Protein AF-A0A6A8G1R8-F1 (afdb_monomer_lite)

Radius of g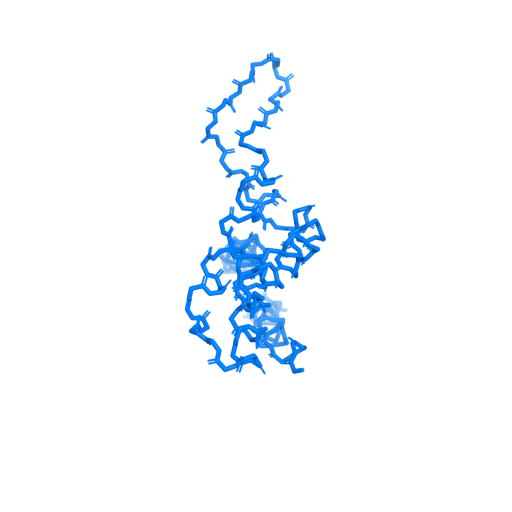yration: 18.24 Å; chains: 1; bounding box: 51×18×51 Å

Sequence (125 aa):
EECIGDSHLAMFGSIVVVINNLPFFGEATKGTLSNLFGNGKNATMSIMSVFVTFGIGYYLSKSYDVEGIFGGAVSFASFLILTPFAMKTAGGEDVTGVLSLDRLGAKGMFIGMIAAFLAGEIYCR

Organism: Staphylococcus aureus (NCBI:txid1280)

pLDDT: mean 73.73, std 13.96, range [35.81, 92.31]

Secondary structure (DSSP, 8-state):
-THHHHHHHHHHHHHHHHHHT-TTS-HHHHHHHHHHHHHHHHHHHHHHHHHHHHHHHHHHHHHTTS-HHHHHHHHHHHHHHHS--EEE-TTS-EEET---HHIIIIIHHHHHHHHHHHHHHHHH-

Structure (mmCIF, N/CA/C/O backbone):
data_AF-A0A6A8G1R8-F1
#
_entry.id   AF-A0A6A8G1R8-F1
#
loop_
_atom_site.group_PDB
_atom_site.id
_atom_site.type_symbol
_atom_site.label_atom_id
_atom_site.label_alt_id
_atom_site.label_comp_id
_atom_site.label_asym_id
_atom_site.label_entity_id
_atom_site.label_seq_id
_atom_site.pdbx_PDB_ins_code
_atom_site.Cartn_x
_atom_site.Cartn_y
_atom_site.Cartn_z
_atom_site.occupancy
_atom_site.B_iso_or_equiv
_atom_site.auth_seq_id
_atom_site.auth_comp_id
_atom_site.auth_asym_id
_atom_site.auth_atom_id
_atom_site.pdbx_PDB_model_num
ATOM 1 N N . GLU A 1 1 ? -12.809 -11.519 -5.782 1.00 43.50 1 GLU A N 1
ATOM 2 C CA . GLU A 1 1 ? -12.595 -10.648 -6.962 1.00 43.50 1 GLU A CA 1
ATOM 3 C C . GLU A 1 1 ? -11.178 -10.058 -7.072 1.00 43.50 1 GLU A C 1
ATOM 5 O O . GLU A 1 1 ? -10.893 -9.353 -8.028 1.00 43.50 1 GLU A O 1
ATOM 10 N N . GLU A 1 2 ? -10.250 -10.403 -6.170 1.00 40.28 2 GLU A N 1
ATOM 11 C CA . GLU A 1 2 ? -8.881 -9.854 -6.132 1.00 40.28 2 GLU A CA 1
ATOM 12 C C . GLU A 1 2 ? -7.990 -10.308 -7.310 1.00 40.28 2 GLU A C 1
ATOM 14 O O . GLU A 1 2 ? -7.172 -9.541 -7.803 1.00 40.28 2 GLU A O 1
ATOM 19 N N . CYS A 1 3 ? -8.249 -11.491 -7.890 1.00 35.81 3 CYS A N 1
ATOM 20 C CA . CYS A 1 3 ? -7.554 -11.955 -9.100 1.00 35.81 3 CYS A CA 1
ATOM 21 C C . CYS A 1 3 ? -7.779 -11.072 -10.339 1.00 35.81 3 CYS A C 1
ATOM 23 O O . CYS A 1 3 ? -7.033 -11.209 -11.308 1.00 35.81 3 CYS A O 1
ATOM 25 N N . ILE A 1 4 ? -8.788 -10.192 -10.355 1.00 43.69 4 ILE A N 1
ATOM 26 C CA . ILE A 1 4 ? -9.095 -9.358 -11.526 1.00 43.69 4 ILE A CA 1
ATOM 27 C C . ILE A 1 4 ? -8.190 -8.114 -11.572 1.00 43.69 4 ILE A C 1
ATOM 29 O O . ILE A 1 4 ? -7.795 -7.699 -12.654 1.00 4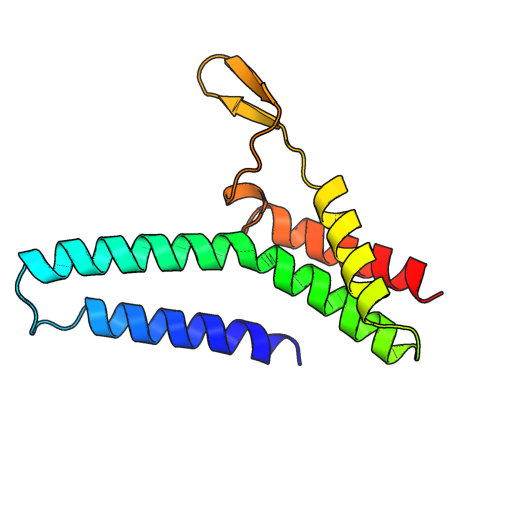3.69 4 ILE A O 1
ATOM 33 N N . GLY A 1 5 ? -7.769 -7.545 -10.438 1.00 47.66 5 GLY A N 1
ATOM 34 C CA . GLY A 1 5 ? -6.854 -6.389 -10.429 1.00 47.66 5 GLY A CA 1
ATOM 35 C C . GLY A 1 5 ? -5.453 -6.742 -10.939 1.00 47.66 5 GLY A C 1
ATOM 36 O O . GLY A 1 5 ? -4.912 -6.084 -11.832 1.00 47.66 5 GLY A O 1
ATOM 37 N N . ASP A 1 6 ? -4.913 -7.851 -10.439 1.00 53.22 6 ASP A N 1
ATOM 38 C CA . ASP A 1 6 ? -3.558 -8.312 -10.757 1.00 53.22 6 ASP A CA 1
ATOM 39 C C . ASP A 1 6 ? -3.456 -8.881 -12.175 1.00 53.22 6 ASP A C 1
ATOM 41 O O . ASP A 1 6 ? -2.416 -8.769 -12.833 1.00 53.22 6 ASP A O 1
ATOM 45 N N . SER A 1 7 ? -4.550 -9.456 -12.684 1.00 56.28 7 SER A N 1
ATOM 46 C CA . SER A 1 7 ? -4.591 -9.997 -14.043 1.00 56.28 7 SER A CA 1
ATOM 47 C C . SER A 1 7 ? -4.505 -8.907 -15.106 1.00 56.28 7 SER A C 1
ATOM 49 O O . SER A 1 7 ? -3.840 -9.140 -16.110 1.00 56.28 7 SER A O 1
ATOM 51 N N . HIS A 1 8 ? -5.035 -7.698 -14.887 1.00 54.38 8 HIS A N 1
ATOM 52 C CA . HIS A 1 8 ? -4.835 -6.593 -15.835 1.00 54.38 8 HIS A CA 1
ATOM 53 C C . HIS A 1 8 ? -3.361 -6.174 -15.918 1.00 54.38 8 HIS A C 1
ATOM 55 O O . HIS A 1 8 ? -2.833 -6.008 -17.018 1.00 54.38 8 HIS A O 1
ATOM 61 N N . LEU A 1 9 ? -2.662 -6.066 -14.784 1.00 61.84 9 LEU A N 1
ATOM 62 C CA . LEU A 1 9 ? -1.234 -5.725 -14.765 1.00 61.84 9 LEU A CA 1
ATOM 63 C C . LEU A 1 9 ? -0.370 -6.834 -15.382 1.00 61.84 9 LEU A C 1
ATOM 65 O O . LEU A 1 9 ? 0.534 -6.546 -16.170 1.00 61.84 9 LEU A O 1
ATOM 69 N N . ALA A 1 10 ? -0.676 -8.102 -15.099 1.00 61.97 10 ALA A N 1
ATOM 70 C CA . ALA A 1 10 ? 0.001 -9.241 -15.718 1.00 61.97 10 ALA A CA 1
ATOM 71 C C . ALA A 1 10 ? -0.274 -9.343 -17.233 1.00 61.97 10 ALA A C 1
ATOM 73 O O . ALA A 1 10 ? 0.633 -9.670 -18.007 1.00 61.97 10 ALA A O 1
ATOM 74 N N . MET A 1 11 ? -1.496 -9.022 -17.673 1.00 73.38 11 MET A N 1
ATOM 75 C CA . MET A 1 11 ? -1.875 -8.978 -19.089 1.00 73.38 11 MET A CA 1
ATOM 76 C C . MET A 1 11 ? -1.146 -7.859 -19.832 1.00 73.38 11 MET A C 1
ATOM 78 O O . MET A 1 11 ? -0.534 -8.119 -20.870 1.00 73.38 11 MET A O 1
ATOM 82 N N . PHE A 1 12 ? -1.124 -6.643 -19.279 1.00 66.56 12 PHE A N 1
ATOM 83 C CA . PHE A 1 12 ? -0.350 -5.532 -19.840 1.00 66.56 12 PHE A CA 1
ATOM 84 C C . PHE A 1 12 ? 1.149 -5.851 -19.880 1.00 66.56 12 PHE A C 1
ATOM 86 O O . PHE A 1 12 ? 1.801 -5.619 -20.900 1.00 66.56 12 PHE A O 1
ATOM 93 N N . GLY A 1 13 ? 1.689 -6.461 -18.822 1.00 63.88 13 GLY A N 1
ATOM 94 C CA . GLY A 1 13 ? 3.078 -6.919 -18.783 1.00 63.88 13 GLY A CA 1
ATOM 95 C C . GLY A 1 13 ? 3.403 -7.958 -19.862 1.00 63.88 13 GLY A C 1
ATOM 96 O O . GLY A 1 13 ? 4.455 -7.870 -20.496 1.00 63.88 13 GLY A O 1
ATOM 97 N N . SER A 1 14 ? 2.500 -8.908 -20.126 1.00 67.12 14 SER A N 1
ATOM 98 C CA . SER A 1 14 ? 2.686 -9.914 -21.185 1.00 67.12 14 SER A CA 1
ATOM 99 C C . SER A 1 14 ? 2.645 -9.310 -22.586 1.00 67.12 14 SER A C 1
ATOM 101 O O . SER A 1 14 ? 3.501 -9.626 -23.408 1.00 67.12 14 SER A O 1
ATOM 103 N N . ILE A 1 15 ? 1.704 -8.403 -22.857 1.00 75.94 15 ILE A N 1
ATOM 104 C CA . ILE A 1 15 ? 1.582 -7.723 -24.159 1.00 75.94 15 ILE A CA 1
ATOM 105 C C . ILE A 1 15 ? 2.847 -6.923 -24.475 1.00 75.94 15 ILE A C 1
ATOM 107 O O . ILE A 1 15 ? 3.387 -6.999 -25.578 1.00 75.94 15 ILE A O 1
ATOM 111 N N . VAL A 1 16 ? 3.370 -6.218 -23.476 1.00 69.12 16 VAL A N 1
ATOM 112 C CA . VAL A 1 16 ? 4.619 -5.465 -23.576 1.00 69.12 16 VAL A CA 1
ATOM 113 C C . VAL A 1 16 ? 5.817 -6.371 -23.880 1.00 69.12 16 VAL A C 1
ATOM 115 O O . VAL A 1 16 ? 6.653 -6.031 -24.718 1.00 69.12 16 VAL A O 1
ATOM 118 N N . VAL A 1 17 ? 5.924 -7.530 -23.224 1.00 68.50 17 VAL A N 1
ATOM 119 C CA . VAL A 1 17 ? 7.018 -8.485 -23.475 1.00 68.50 17 VAL A CA 1
ATOM 120 C C . VAL A 1 17 ? 6.936 -9.057 -24.889 1.00 68.50 17 VAL A C 1
ATOM 122 O O . VAL A 1 17 ? 7.960 -9.144 -25.565 1.00 68.50 17 VAL A O 1
ATOM 125 N N . VAL A 1 18 ? 5.733 -9.394 -25.359 1.00 73.81 18 VAL A N 1
ATOM 126 C CA . VAL A 1 18 ? 5.522 -9.899 -26.722 1.00 73.81 18 VAL A CA 1
ATOM 127 C C . VAL A 1 18 ? 5.918 -8.848 -27.761 1.00 73.81 18 VAL A C 1
ATOM 129 O O . VAL A 1 18 ? 6.643 -9.180 -28.693 1.00 73.81 18 VAL A O 1
ATOM 132 N N . ILE A 1 19 ? 5.532 -7.580 -27.578 1.00 70.06 19 ILE A N 1
ATOM 133 C CA . ILE A 1 19 ? 5.891 -6.491 -28.503 1.00 70.06 19 ILE A CA 1
ATOM 134 C C . ILE A 1 19 ? 7.413 -6.274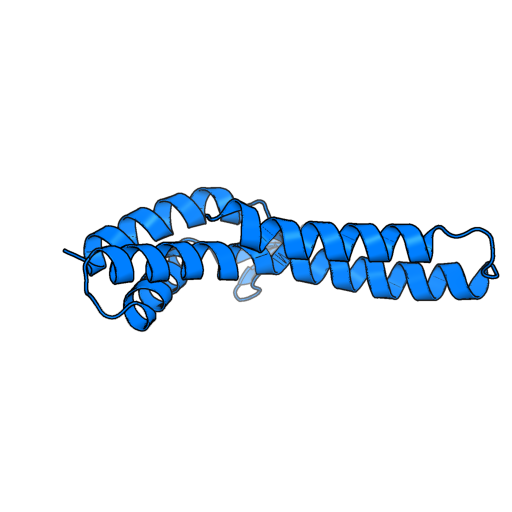 -28.561 1.00 70.06 19 ILE A C 1
ATOM 136 O O . ILE A 1 19 ? 7.962 -6.061 -29.640 1.00 70.06 19 ILE A O 1
ATOM 140 N N . ASN A 1 20 ? 8.107 -6.388 -27.424 1.00 65.19 20 ASN A N 1
ATOM 141 C CA . ASN A 1 20 ? 9.569 -6.282 -27.369 1.00 65.19 20 ASN A CA 1
ATOM 142 C C . ASN A 1 20 ? 10.299 -7.456 -28.040 1.00 65.19 20 ASN A C 1
ATOM 144 O O . ASN A 1 20 ? 11.406 -7.274 -28.542 1.00 65.19 20 ASN A O 1
ATOM 148 N N . ASN A 1 21 ? 9.702 -8.651 -28.051 1.00 67.44 21 ASN A N 1
ATOM 149 C CA . ASN A 1 21 ? 10.321 -9.866 -28.590 1.00 67.44 21 ASN A CA 1
ATOM 150 C C . ASN A 1 21 ? 9.943 -10.139 -30.060 1.00 67.44 21 ASN A C 1
ATOM 152 O O . ASN A 1 21 ? 10.255 -11.198 -30.605 1.00 67.44 21 ASN A O 1
ATOM 156 N N . LEU A 1 22 ? 9.267 -9.196 -30.729 1.00 73.75 22 LEU A N 1
ATOM 157 C CA . LEU A 1 22 ? 8.940 -9.321 -32.147 1.00 73.75 22 LEU A CA 1
ATOM 158 C C . LEU A 1 22 ? 10.222 -9.223 -33.005 1.00 73.75 22 LEU A C 1
ATOM 160 O O . LEU A 1 22 ? 10.966 -8.241 -32.905 1.00 73.75 22 LEU A O 1
ATOM 164 N N . PRO A 1 23 ? 10.478 -10.192 -33.905 1.00 64.19 23 PRO A N 1
ATOM 165 C CA . PRO A 1 23 ? 11.700 -10.252 -34.711 1.00 64.19 23 PRO A CA 1
ATOM 166 C C . PRO A 1 23 ? 11.793 -9.161 -35.797 1.00 64.19 23 PRO A C 1
ATOM 168 O O . PRO A 1 23 ? 12.782 -9.121 -36.522 1.00 64.19 23 PRO A O 1
ATOM 171 N N . PHE A 1 24 ? 10.801 -8.268 -35.899 1.00 65.50 24 PHE A N 1
ATOM 172 C CA . PHE A 1 24 ? 10.692 -7.230 -36.931 1.00 65.50 24 PHE A CA 1
ATOM 173 C C . PHE A 1 24 ? 11.451 -5.924 -36.612 1.00 65.50 24 PHE A C 1
ATOM 175 O O . PHE A 1 24 ? 11.673 -5.122 -37.516 1.00 65.50 24 PHE A O 1
ATOM 182 N N . PHE A 1 25 ? 11.851 -5.687 -35.353 1.00 62.38 25 PHE A N 1
ATOM 183 C CA . PHE A 1 25 ? 12.585 -4.475 -34.951 1.00 62.38 25 PHE A CA 1
ATOM 184 C C . PHE A 1 25 ? 14.109 -4.666 -35.029 1.00 62.38 25 PHE A C 1
ATOM 186 O O . PHE A 1 25 ? 14.632 -5.717 -34.658 1.00 62.38 25 PHE A O 1
ATOM 193 N N . GLY A 1 26 ? 14.834 -3.644 -35.496 1.00 64.69 26 GLY A N 1
ATOM 194 C CA . GLY A 1 26 ? 16.300 -3.651 -35.546 1.00 64.69 26 GLY A CA 1
ATOM 195 C C . GLY A 1 26 ? 16.944 -3.722 -34.153 1.00 64.69 26 GLY A C 1
ATOM 196 O O . GLY A 1 26 ? 16.372 -3.255 -33.168 1.00 64.69 26 GLY A O 1
ATOM 197 N N . GLU A 1 27 ? 18.153 -4.285 -34.073 1.00 61.38 27 GLU A N 1
ATOM 198 C CA . GLU A 1 27 ? 18.896 -4.556 -32.823 1.00 61.38 27 GLU A CA 1
ATOM 199 C C . GLU A 1 27 ? 19.018 -3.327 -31.894 1.00 61.38 27 GLU A C 1
ATOM 201 O O . GLU A 1 27 ? 18.877 -3.442 -30.677 1.00 61.38 27 GLU A O 1
ATOM 206 N N . ALA A 1 28 ? 19.193 -2.126 -32.459 1.00 64.50 28 ALA A N 1
ATOM 207 C CA . ALA A 1 28 ? 19.290 -0.880 -31.692 1.00 64.50 28 ALA A CA 1
ATOM 208 C C . ALA A 1 28 ? 17.957 -0.474 -31.034 1.00 64.50 28 ALA A C 1
ATOM 210 O O . ALA A 1 28 ? 17.937 0.003 -29.901 1.00 64.50 28 ALA A O 1
ATOM 211 N N . THR A 1 29 ? 16.832 -0.697 -31.718 1.00 63.62 29 THR A N 1
ATOM 212 C CA . THR A 1 29 ? 15.499 -0.378 -31.192 1.00 63.62 29 THR A CA 1
ATOM 213 C C . THR A 1 29 ? 15.077 -1.397 -30.136 1.00 63.62 29 THR A C 1
ATOM 215 O O . THR A 1 29 ? 14.502 -1.004 -29.127 1.00 63.62 29 THR A O 1
ATOM 218 N N . LYS A 1 30 ? 15.443 -2.679 -30.298 1.00 62.56 30 LYS A N 1
ATOM 219 C CA . LYS A 1 30 ? 15.220 -3.728 -29.285 1.00 62.56 30 LYS A CA 1
ATOM 220 C C . LYS A 1 30 ? 15.925 -3.423 -27.961 1.00 62.56 30 LYS A C 1
ATOM 222 O O . LYS A 1 30 ? 15.313 -3.578 -26.909 1.00 62.56 30 LYS A O 1
ATOM 227 N N . GLY A 1 31 ? 17.171 -2.942 -27.996 1.00 66.81 31 GLY A N 1
ATOM 228 C CA . GLY A 1 31 ? 17.926 -2.597 -26.785 1.00 66.81 31 GLY A CA 1
ATOM 229 C C . GLY A 1 31 ? 17.306 -1.444 -25.985 1.00 66.81 31 GLY A C 1
ATOM 230 O O . GLY A 1 31 ? 17.121 -1.551 -24.771 1.00 66.81 31 GLY A O 1
ATOM 231 N N . THR A 1 32 ? 16.920 -0.354 -26.656 1.00 69.19 32 THR A N 1
ATOM 232 C CA . THR A 1 32 ? 16.279 0.797 -25.995 1.00 69.19 32 THR A CA 1
ATOM 233 C C . THR A 1 32 ? 14.878 0.460 -25.483 1.00 69.19 32 THR A C 1
ATOM 235 O O . THR A 1 32 ? 14.529 0.833 -24.361 1.00 69.19 32 THR A O 1
ATOM 238 N N . LEU A 1 33 ? 14.088 -0.280 -26.266 1.00 63.72 33 LEU A N 1
ATOM 239 C CA . LEU A 1 33 ? 12.721 -0.663 -25.909 1.00 63.72 33 LEU A CA 1
ATOM 240 C C . LEU A 1 33 ? 12.716 -1.675 -24.751 1.00 63.72 33 LEU A C 1
ATOM 242 O O . LEU A 1 33 ? 11.995 -1.488 -23.771 1.00 63.72 33 LEU A O 1
ATOM 246 N N . SER A 1 34 ? 13.615 -2.664 -24.780 1.00 65.31 34 SER A N 1
ATOM 247 C CA . SER A 1 34 ? 13.776 -3.630 -23.690 1.00 65.31 34 SER A CA 1
ATOM 248 C C . SER A 1 34 ? 14.249 -2.975 -22.386 1.00 65.31 34 SER A C 1
ATOM 250 O O . SER A 1 34 ? 13.798 -3.379 -21.316 1.00 65.31 34 SER A O 1
ATOM 252 N N . ASN A 1 35 ? 15.097 -1.940 -22.439 1.00 70.81 35 ASN A N 1
ATOM 253 C CA . ASN A 1 35 ? 15.487 -1.187 -21.240 1.00 70.81 35 ASN A CA 1
ATOM 254 C C . ASN A 1 35 ? 14.335 -0.340 -20.679 1.00 70.81 35 ASN A C 1
ATOM 256 O O . ASN A 1 35 ? 14.103 -0.342 -19.469 1.00 70.81 35 ASN A O 1
ATOM 260 N N . LEU A 1 36 ? 13.586 0.360 -21.535 1.00 69.56 36 LEU A N 1
ATOM 261 C CA . LEU A 1 36 ? 12.441 1.171 -21.106 1.00 69.56 36 LEU A CA 1
ATOM 262 C C . LEU A 1 36 ? 11.333 0.309 -20.489 1.00 69.56 36 LEU A C 1
ATOM 264 O O . LEU A 1 36 ? 10.861 0.596 -19.387 1.00 69.56 36 LEU A O 1
ATOM 268 N N . PHE A 1 37 ? 10.953 -0.781 -21.153 1.00 68.44 37 PHE A N 1
ATOM 269 C CA . PHE A 1 37 ? 9.914 -1.676 -20.649 1.00 68.44 37 PHE A CA 1
ATOM 270 C C . PHE A 1 37 ? 10.382 -2.570 -19.499 1.00 68.44 37 PHE A C 1
ATOM 272 O O . PHE A 1 37 ? 9.579 -2.882 -18.620 1.00 68.44 37 PHE A O 1
ATOM 279 N N . GLY A 1 38 ? 11.664 -2.942 -19.449 1.00 68.75 38 GLY A N 1
ATOM 280 C CA . GLY A 1 38 ? 12.250 -3.644 -18.305 1.00 68.75 38 GLY A CA 1
ATOM 281 C C . GLY A 1 38 ? 12.189 -2.804 -17.028 1.00 68.75 38 GLY A C 1
ATOM 282 O O . GLY A 1 38 ? 11.735 -3.288 -15.990 1.00 68.75 38 GLY A O 1
ATOM 283 N N . ASN A 1 39 ? 12.542 -1.519 -17.123 1.00 70.88 39 ASN A N 1
ATOM 284 C CA . ASN A 1 39 ? 12.427 -0.578 -16.008 1.00 70.88 39 ASN A CA 1
ATOM 285 C C . ASN A 1 39 ? 10.964 -0.340 -15.605 1.00 70.88 39 ASN A C 1
ATOM 287 O O . ASN A 1 39 ? 10.646 -0.376 -14.417 1.00 70.88 39 ASN A O 1
ATOM 291 N N . GLY A 1 40 ? 10.060 -0.170 -16.578 1.00 69.12 40 GLY A N 1
ATOM 292 C CA . GLY A 1 40 ? 8.625 -0.010 -16.316 1.00 69.12 40 GLY A CA 1
ATOM 293 C C . GLY A 1 40 ? 7.998 -1.220 -15.612 1.00 69.12 40 GLY A C 1
ATOM 294 O O . GLY A 1 40 ? 7.247 -1.055 -14.648 1.00 69.12 40 GLY A O 1
ATOM 295 N N . LYS A 1 41 ? 8.355 -2.440 -16.038 1.00 65.81 41 LYS A N 1
ATOM 296 C CA . LYS A 1 41 ? 7.915 -3.698 -15.414 1.00 65.81 41 LYS A CA 1
ATOM 297 C C . LYS A 1 41 ? 8.434 -3.841 -13.983 1.00 65.81 41 LYS A C 1
ATOM 299 O O . LYS A 1 41 ? 7.677 -4.220 -13.094 1.00 65.81 41 LYS A O 1
ATOM 304 N N . ASN A 1 42 ? 9.711 -3.541 -13.751 1.00 70.69 42 ASN A N 1
ATOM 305 C CA . ASN A 1 42 ? 10.284 -3.608 -12.406 1.00 70.69 42 ASN A CA 1
ATOM 306 C C . ASN A 1 42 ? 9.619 -2.592 -11.470 1.00 70.69 42 ASN A C 1
ATOM 308 O O . ASN A 1 42 ? 9.268 -2.941 -10.347 1.00 70.69 42 ASN A O 1
ATOM 312 N N . ALA A 1 43 ? 9.357 -1.372 -11.947 1.00 72.38 43 ALA A N 1
ATOM 313 C CA . ALA A 1 43 ? 8.665 -0.353 -11.163 1.00 72.38 43 ALA A CA 1
ATOM 314 C C . ALA A 1 43 ? 7.233 -0.772 -10.784 1.00 72.38 43 ALA A C 1
ATOM 316 O O . ALA A 1 43 ? 6.845 -0.633 -9.626 1.00 72.38 43 ALA A O 1
ATOM 317 N N . THR A 1 44 ? 6.463 -1.333 -11.724 1.00 73.25 44 THR A N 1
ATOM 318 C CA . THR A 1 44 ? 5.085 -1.795 -11.458 1.00 73.25 44 THR A CA 1
ATOM 319 C C . THR A 1 44 ? 5.040 -2.981 -10.496 1.00 73.25 44 THR A C 1
ATOM 321 O O . THR A 1 44 ? 4.228 -2.985 -9.574 1.00 73.25 44 THR A O 1
ATOM 324 N N . MET A 1 45 ? 5.952 -3.946 -10.636 1.00 71.81 45 MET A N 1
ATOM 325 C CA . MET A 1 45 ? 6.066 -5.072 -9.698 1.00 71.81 45 MET A CA 1
ATOM 326 C C . MET A 1 45 ? 6.458 -4.621 -8.285 1.00 71.81 45 MET A C 1
ATOM 328 O O . MET A 1 45 ? 6.012 -5.205 -7.298 1.00 71.81 45 MET A O 1
ATOM 332 N N . SER A 1 46 ? 7.261 -3.562 -8.173 1.00 74.88 46 SER A N 1
ATOM 333 C CA . SER A 1 46 ? 7.688 -3.016 -6.886 1.00 74.88 46 SER A CA 1
ATOM 334 C C . SER A 1 46 ? 6.616 -2.223 -6.144 1.00 74.88 46 SER A C 1
ATOM 336 O O . SER A 1 46 ? 6.688 -2.147 -4.926 1.00 74.88 46 SER A O 1
ATOM 338 N N . ILE A 1 47 ? 5.628 -1.636 -6.823 1.00 78.75 47 ILE A N 1
ATOM 339 C CA . ILE A 1 47 ? 4.541 -0.882 -6.163 1.00 78.75 47 ILE A CA 1
ATOM 340 C C . ILE A 1 47 ? 3.276 -1.720 -5.939 1.00 78.75 47 ILE A C 1
ATOM 342 O O . ILE A 1 47 ? 2.311 -1.240 -5.351 1.00 78.75 47 ILE A O 1
ATOM 346 N N . MET A 1 48 ? 3.271 -2.976 -6.386 1.00 81.88 48 MET A N 1
ATOM 347 C CA . MET A 1 48 ? 2.103 -3.855 -6.355 1.00 81.88 48 MET A CA 1
ATOM 348 C C . MET A 1 48 ? 1.537 -4.061 -4.943 1.00 81.88 48 MET A C 1
ATOM 350 O O . MET A 1 48 ? 0.325 -4.033 -4.746 1.00 81.88 48 MET A O 1
ATOM 354 N N . SER A 1 49 ? 2.406 -4.199 -3.937 1.00 83.31 49 SER A N 1
ATOM 355 C CA . SER A 1 49 ? 1.977 -4.382 -2.543 1.00 83.31 49 SER A CA 1
ATOM 356 C C . SER A 1 49 ? 1.163 -3.199 -2.011 1.00 83.31 49 SER A C 1
ATOM 358 O O . SER A 1 49 ? 0.275 -3.395 -1.185 1.00 83.31 49 SER A O 1
ATOM 360 N N . VAL A 1 50 ? 1.419 -1.982 -2.501 1.00 85.69 50 VAL A N 1
ATOM 361 C CA . VAL A 1 50 ? 0.702 -0.770 -2.091 1.00 85.69 50 VAL A CA 1
ATOM 362 C C . VAL A 1 50 ? -0.754 -0.853 -2.530 1.00 85.69 50 VAL A C 1
ATOM 364 O O . VAL A 1 50 ? -1.657 -0.624 -1.731 1.00 85.69 50 VAL A O 1
ATOM 367 N N . PHE A 1 51 ? -0.987 -1.249 -3.782 1.00 85.44 51 PHE A N 1
ATOM 368 C CA . PHE A 1 51 ? -2.337 -1.417 -4.312 1.00 85.44 51 PHE A CA 1
ATOM 369 C C . PHE A 1 51 ? -3.070 -2.583 -3.653 1.00 85.44 51 PHE A C 1
ATOM 371 O O . PHE A 1 51 ? -4.241 -2.439 -3.316 1.00 85.44 51 PHE A O 1
ATOM 378 N N . VAL A 1 52 ? -2.378 -3.701 -3.417 1.00 86.50 52 VAL A N 1
ATOM 379 C CA . VAL A 1 52 ? -2.961 -4.876 -2.755 1.00 86.50 52 VAL A CA 1
ATOM 380 C C . VAL A 1 52 ? -3.361 -4.549 -1.313 1.00 86.50 52 VAL A C 1
ATOM 382 O O . VAL A 1 52 ? -4.504 -4.768 -0.928 1.00 86.50 52 VAL A O 1
ATOM 385 N N . THR A 1 53 ? -2.465 -3.960 -0.517 1.00 89.31 53 THR A N 1
ATOM 386 C CA . THR A 1 53 ? -2.744 -3.634 0.897 1.00 89.31 53 THR A CA 1
ATOM 387 C C . THR A 1 53 ? -3.832 -2.575 1.059 1.00 89.31 53 THR A C 1
ATOM 389 O O . THR A 1 53 ? -4.699 -2.717 1.923 1.00 89.31 53 THR A O 1
ATOM 392 N N . PHE A 1 54 ? -3.841 -1.547 0.205 1.00 90.56 54 PHE A N 1
ATOM 393 C CA . PHE A 1 54 ? -4.917 -0.557 0.175 1.00 90.56 54 PHE A CA 1
ATOM 394 C C . PHE A 1 54 ? -6.246 -1.173 -0.284 1.00 90.56 54 PHE A C 1
ATOM 396 O O . PHE A 1 54 ? -7.292 -0.891 0.300 1.00 90.56 54 PHE A O 1
ATOM 403 N N . GLY A 1 55 ? -6.209 -2.032 -1.307 1.00 88.56 55 GLY A N 1
ATOM 404 C CA . GLY A 1 55 ? -7.375 -2.732 -1.839 1.00 88.56 55 GLY A CA 1
ATOM 405 C C . GLY A 1 55 ? -8.050 -3.611 -0.791 1.00 88.56 55 GLY A C 1
ATOM 406 O O . GLY A 1 55 ? -9.252 -3.467 -0.577 1.00 88.56 55 GLY A O 1
ATOM 407 N N . ILE A 1 56 ? -7.275 -4.441 -0.084 1.00 90.56 56 ILE A N 1
ATOM 408 C CA . ILE A 1 56 ? -7.772 -5.301 1.001 1.00 90.56 56 ILE A CA 1
ATOM 409 C C . ILE A 1 56 ? -8.508 -4.458 2.049 1.00 90.56 56 ILE A C 1
ATOM 411 O O . ILE A 1 56 ? -9.670 -4.727 2.347 1.00 90.56 56 ILE A O 1
ATOM 415 N N . GLY A 1 57 ? -7.873 -3.394 2.551 1.00 89.88 57 GLY A N 1
ATOM 416 C CA . GLY A 1 57 ? -8.480 -2.510 3.549 1.00 89.88 57 GLY A CA 1
ATOM 417 C C . GLY A 1 57 ? -9.748 -1.813 3.058 1.00 89.88 57 GLY A C 1
ATOM 418 O O . GLY A 1 57 ? -10.740 -1.743 3.780 1.00 89.88 57 GLY A O 1
ATOM 419 N N . TYR A 1 58 ? -9.742 -1.331 1.813 1.00 92.31 58 TYR A N 1
ATOM 420 C CA . TYR A 1 58 ? -10.887 -0.646 1.215 1.00 92.31 58 TYR A CA 1
ATOM 421 C C . TYR A 1 58 ? -12.094 -1.574 1.053 1.00 92.31 58 TYR A C 1
ATOM 423 O O . TYR A 1 58 ? -13.211 -1.211 1.430 1.00 92.31 58 TYR A O 1
ATOM 431 N N . TYR A 1 59 ? -11.880 -2.769 0.495 1.00 88.88 59 TYR A N 1
ATOM 432 C CA . TYR A 1 59 ? -12.955 -3.736 0.277 1.00 88.88 59 TYR A CA 1
ATOM 433 C C . TYR A 1 59 ? -13.480 -4.315 1.588 1.00 88.88 59 TYR A C 1
ATOM 435 O O . TYR A 1 59 ? -14.691 -4.502 1.709 1.00 88.88 59 TYR A O 1
ATOM 443 N N . LEU A 1 60 ? -12.606 -4.539 2.573 1.00 88.38 60 LEU A N 1
ATOM 444 C CA . LEU A 1 60 ? -13.011 -5.018 3.891 1.00 88.38 60 LEU A CA 1
ATOM 445 C C . LEU A 1 60 ? -13.929 -4.001 4.575 1.00 88.38 60 LEU A C 1
ATOM 447 O O . LEU A 1 60 ? -15.062 -4.333 4.907 1.00 88.38 60 LEU A O 1
ATOM 451 N N . SER A 1 61 ? -13.518 -2.735 4.672 1.00 88.88 61 SER A N 1
ATOM 452 C CA . SER A 1 61 ? -14.349 -1.679 5.271 1.00 88.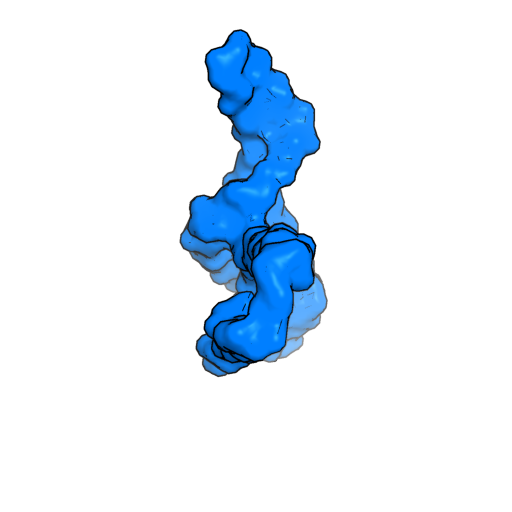88 61 SER A CA 1
ATOM 453 C C . SER A 1 61 ? -15.653 -1.437 4.536 1.00 88.88 61 SER A C 1
ATOM 455 O O . SER A 1 61 ? -16.689 -1.265 5.173 1.00 88.88 61 SER A O 1
ATOM 457 N N . LYS A 1 62 ? -15.638 -1.522 3.204 1.00 87.88 62 LYS A N 1
ATOM 458 C CA . LYS A 1 62 ? -16.864 -1.436 2.411 1.00 87.88 62 LYS A CA 1
ATOM 459 C C . LYS A 1 62 ? -17.817 -2.608 2.676 1.00 87.88 62 LYS A C 1
ATOM 461 O O . LYS A 1 62 ? -19.026 -2.416 2.628 1.00 87.88 62 LYS A O 1
ATOM 466 N N . SER A 1 63 ? -17.296 -3.800 2.973 1.00 87.38 63 SER A N 1
ATOM 467 C CA . SER A 1 63 ? -18.112 -4.963 3.348 1.00 87.38 63 SER A CA 1
ATOM 468 C C . SER A 1 63 ? -18.783 -4.809 4.717 1.00 87.38 63 SER A C 1
ATOM 470 O O . SER A 1 63 ? -19.799 -5.457 4.957 1.00 87.38 63 SER A O 1
ATOM 472 N N . TYR A 1 64 ? -18.228 -3.975 5.598 1.00 85.75 64 TYR A N 1
ATOM 473 C CA . TYR A 1 64 ? -18.762 -3.676 6.930 1.00 85.75 64 TYR A CA 1
ATOM 474 C C . TYR A 1 64 ? -19.602 -2.381 6.973 1.00 85.75 64 TYR A C 1
ATOM 476 O O . TYR A 1 64 ? -19.945 -1.917 8.055 1.00 85.75 64 TYR A O 1
ATOM 484 N N . ASP A 1 65 ? -19.948 -1.803 5.814 1.00 84.88 65 ASP A N 1
ATOM 485 C CA . ASP A 1 65 ? -20.689 -0.531 5.682 1.00 84.88 65 ASP A CA 1
ATOM 486 C C . ASP A 1 65 ? -19.971 0.683 6.320 1.00 84.88 65 ASP A C 1
ATOM 488 O O . ASP A 1 65 ? -20.583 1.682 6.694 1.00 84.88 65 ASP A O 1
ATOM 492 N N . VAL A 1 66 ? -18.639 0.610 6.430 1.00 87.75 66 VAL A N 1
ATOM 493 C CA . VAL A 1 66 ? -17.769 1.677 6.953 1.00 87.75 66 VAL A CA 1
ATOM 494 C C . VAL A 1 66 ? -17.058 2.390 5.799 1.00 87.75 66 VAL A C 1
ATOM 496 O O . VAL A 1 66 ? -16.967 1.889 4.675 1.00 87.75 66 VAL A O 1
ATOM 499 N N . GLU A 1 67 ? -16.511 3.578 6.056 1.00 90.06 67 GLU A N 1
ATOM 500 C CA . GLU A 1 67 ? -15.809 4.356 5.037 1.00 90.06 67 GLU A CA 1
ATOM 501 C C . GLU A 1 67 ? -14.542 3.651 4.509 1.00 90.06 67 GLU A C 1
ATOM 503 O O . GLU A 1 67 ? -13.470 3.661 5.118 1.00 90.06 67 GLU A O 1
ATOM 508 N N . GLY A 1 68 ? -14.650 3.083 3.303 1.00 87.19 68 GLY A N 1
ATOM 509 C CA . GLY A 1 68 ? -13.582 2.307 2.663 1.00 87.19 68 GLY A CA 1
ATOM 510 C C . GLY A 1 68 ? -12.271 3.063 2.436 1.00 87.19 68 GLY A C 1
ATOM 511 O O . GLY A 1 68 ? -11.195 2.474 2.516 1.00 87.19 68 GLY A O 1
ATOM 512 N N . ILE A 1 69 ? -12.327 4.375 2.183 1.00 89.94 69 ILE A N 1
ATOM 513 C CA . ILE A 1 69 ? -11.120 5.198 1.984 1.00 89.94 69 ILE A CA 1
ATOM 514 C C . ILE A 1 69 ? -10.225 5.181 3.225 1.00 89.94 69 ILE A C 1
ATOM 516 O O . ILE A 1 69 ? -9.004 5.055 3.104 1.00 89.94 69 ILE A O 1
ATOM 520 N N . PHE A 1 70 ? -10.825 5.261 4.411 1.00 89.44 70 PHE A N 1
ATOM 521 C CA . PHE A 1 70 ? -10.089 5.235 5.666 1.00 89.44 70 PHE A CA 1
ATOM 522 C C . PHE A 1 70 ? -9.576 3.826 5.984 1.00 89.44 70 PHE A C 1
ATOM 524 O O . PHE A 1 70 ? -8.418 3.688 6.374 1.00 89.44 70 PHE A O 1
ATOM 531 N N . GLY A 1 71 ? -10.358 2.780 5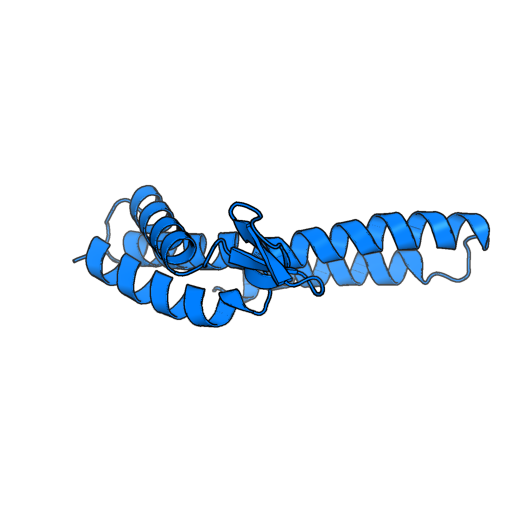.701 1.00 89.56 71 GLY A N 1
ATOM 532 C CA . GLY A 1 71 ? -9.912 1.386 5.822 1.00 89.56 71 GLY A CA 1
ATOM 533 C C . GLY A 1 71 ? -8.697 1.044 4.961 1.00 89.56 71 GLY A C 1
ATOM 534 O O . GLY A 1 71 ? -7.736 0.421 5.427 1.00 89.56 71 GLY A O 1
ATOM 535 N N . GLY A 1 72 ? -8.695 1.518 3.712 1.00 90.69 72 GLY A N 1
ATOM 536 C CA . GLY A 1 72 ? -7.552 1.396 2.808 1.00 90.69 72 GLY A CA 1
ATOM 537 C C . GLY A 1 72 ? -6.327 2.162 3.313 1.00 90.69 72 GLY A C 1
ATOM 538 O O . GLY A 1 72 ? -5.221 1.619 3.333 1.00 90.69 72 GLY A O 1
ATOM 539 N N . ALA A 1 73 ? -6.513 3.399 3.785 1.00 92.31 73 ALA A N 1
ATOM 540 C CA . ALA A 1 73 ? -5.427 4.222 4.316 1.00 92.31 73 ALA A CA 1
ATOM 541 C C . ALA A 1 73 ? -4.789 3.623 5.584 1.00 92.31 73 ALA A C 1
ATOM 543 O O . ALA A 1 73 ? -3.563 3.608 5.697 1.00 92.31 73 ALA A O 1
ATOM 544 N N . VAL A 1 74 ? -5.592 3.087 6.510 1.00 91.50 74 VAL A N 1
ATOM 545 C CA . VAL A 1 74 ? -5.109 2.436 7.744 1.00 91.50 74 VAL A CA 1
ATOM 546 C C . VAL A 1 74 ? -4.331 1.159 7.424 1.00 91.50 74 VAL A C 1
ATOM 548 O O . VAL A 1 74 ? -3.242 0.940 7.960 1.00 91.50 74 VAL A O 1
ATOM 551 N N . SER A 1 75 ? -4.843 0.347 6.500 1.00 91.75 75 SER A N 1
ATOM 552 C CA . SER A 1 75 ? -4.179 -0.885 6.057 1.00 91.75 75 SER A CA 1
ATOM 553 C C . SER A 1 75 ? -2.840 -0.598 5.374 1.00 91.75 75 SER A C 1
ATOM 555 O O . SER A 1 75 ? -1.833 -1.249 5.662 1.00 91.75 75 SER A O 1
ATOM 557 N N . PHE A 1 76 ? -2.793 0.440 4.537 1.00 90.50 76 PHE A N 1
ATOM 558 C CA . PHE A 1 76 ? -1.560 0.910 3.910 1.00 90.50 76 PHE A CA 1
ATOM 559 C C . PHE A 1 76 ? -0.558 1.486 4.926 1.00 90.50 76 PHE A C 1
ATOM 561 O O . PHE A 1 76 ? 0.633 1.177 4.870 1.00 90.50 76 PHE A O 1
ATOM 568 N N . ALA A 1 77 ? -1.021 2.277 5.897 1.00 89.81 77 ALA A N 1
ATOM 569 C CA . ALA A 1 77 ? -0.169 2.816 6.956 1.00 89.81 77 ALA A CA 1
ATOM 570 C C . ALA A 1 77 ? 0.449 1.701 7.817 1.00 89.81 77 ALA A C 1
ATOM 572 O O . ALA A 1 77 ? 1.643 1.746 8.117 1.00 89.81 77 ALA A O 1
ATOM 573 N N . SER A 1 78 ? -0.328 0.666 8.154 1.00 90.19 78 SER A N 1
ATOM 574 C CA . SER A 1 78 ? 0.159 -0.522 8.869 1.00 90.19 78 SER A CA 1
ATOM 575 C C . SER A 1 78 ? 1.272 -1.238 8.096 1.00 90.19 78 SER A C 1
ATOM 577 O O . SER A 1 78 ? 2.322 -1.565 8.657 1.00 90.19 78 SER A O 1
ATOM 579 N N . PHE A 1 79 ? 1.099 -1.400 6.781 1.00 88.06 79 PHE A N 1
ATOM 580 C CA . PHE A 1 79 ? 2.129 -1.970 5.913 1.00 88.06 79 PHE A CA 1
ATOM 581 C C . PHE A 1 79 ? 3.427 -1.145 5.908 1.00 88.06 79 PHE A C 1
ATOM 583 O O . PHE A 1 79 ? 4.519 -1.715 5.993 1.00 88.06 79 PHE A O 1
ATOM 590 N N . LEU A 1 80 ? 3.334 0.188 5.858 1.00 84.44 80 LEU A N 1
ATOM 591 C CA . LEU A 1 80 ? 4.508 1.064 5.922 1.00 84.44 80 LEU A CA 1
ATOM 592 C C . LEU A 1 80 ? 5.225 0.988 7.274 1.00 84.44 80 LEU A C 1
ATOM 594 O O . LEU A 1 80 ? 6.453 0.981 7.302 1.00 84.44 80 LEU A O 1
ATOM 598 N N . ILE A 1 81 ? 4.487 0.888 8.382 1.00 83.81 81 ILE A N 1
ATOM 599 C CA . ILE A 1 81 ? 5.065 0.739 9.729 1.00 83.81 81 ILE A CA 1
ATOM 600 C C . ILE A 1 81 ? 5.821 -0.589 9.857 1.00 83.81 81 ILE A C 1
ATOM 602 O O . ILE A 1 81 ? 6.904 -0.638 10.442 1.00 83.81 81 ILE A O 1
ATOM 606 N N . LEU A 1 82 ? 5.279 -1.665 9.283 1.00 82.19 82 LEU A N 1
ATOM 607 C CA . LEU A 1 82 ? 5.925 -2.979 9.272 1.00 82.19 82 LEU A CA 1
ATOM 608 C C . LEU A 1 82 ? 7.073 -3.0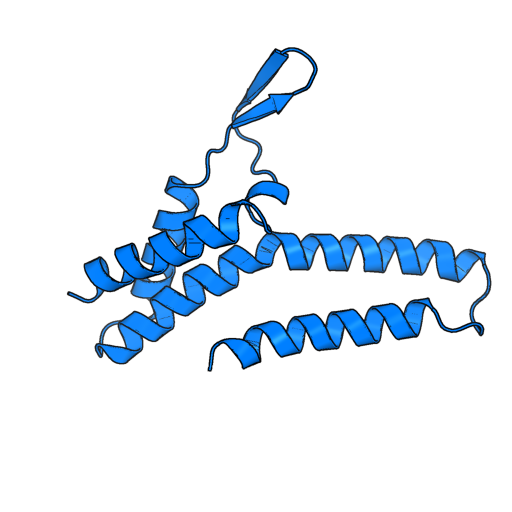96 8.275 1.00 82.19 82 LEU A C 1
ATOM 610 O O . LEU A 1 82 ? 7.845 -4.052 8.363 1.00 82.19 82 LEU A O 1
ATOM 614 N N . THR A 1 83 ? 7.198 -2.160 7.334 1.00 79.94 83 THR A N 1
ATOM 615 C CA . THR A 1 83 ? 8.277 -2.157 6.350 1.00 79.94 83 THR A CA 1
ATOM 616 C C . THR A 1 83 ? 9.461 -1.350 6.885 1.00 79.94 83 THR A C 1
ATOM 618 O O . THR A 1 83 ? 9.448 -0.123 6.842 1.00 79.94 83 THR A O 1
ATOM 621 N N . PRO A 1 84 ? 10.539 -1.996 7.363 1.00 67.69 84 PRO A N 1
ATOM 622 C CA . PRO A 1 84 ? 11.708 -1.272 7.846 1.00 67.69 84 PRO A CA 1
ATOM 623 C C . PRO A 1 84 ? 12.387 -0.451 6.736 1.00 67.69 84 PRO A C 1
ATOM 625 O O . PRO A 1 84 ? 12.771 -0.976 5.686 1.00 67.69 84 PRO A O 1
ATOM 628 N N . PHE A 1 85 ? 12.636 0.828 7.023 1.00 66.00 85 PHE A N 1
ATOM 629 C CA . PHE A 1 85 ? 13.338 1.788 6.152 1.00 66.00 85 PHE A CA 1
ATOM 630 C C . PHE A 1 85 ? 14.878 1.687 6.212 1.00 66.00 85 PHE A C 1
ATOM 632 O O . PHE A 1 85 ? 15.584 2.624 5.838 1.00 66.00 85 PHE A O 1
ATOM 639 N N . ALA A 1 86 ? 15.412 0.571 6.716 1.00 56.28 86 ALA A N 1
ATOM 640 C CA . ALA A 1 86 ? 16.847 0.357 6.901 1.00 56.28 86 ALA A CA 1
ATOM 641 C C . ALA A 1 86 ? 17.379 -0.697 5.919 1.00 56.28 86 ALA A C 1
ATOM 643 O O . ALA A 1 86 ? 16.999 -1.870 6.012 1.00 56.28 86 ALA A O 1
ATOM 644 N N . MET A 1 87 ? 18.262 -0.306 4.996 1.00 54.91 87 MET A N 1
ATOM 645 C CA . MET A 1 87 ? 19.054 -1.242 4.190 1.00 54.91 87 MET A CA 1
ATOM 646 C C . MET A 1 87 ? 20.515 -1.218 4.626 1.00 54.91 87 MET A C 1
ATOM 648 O O . MET A 1 87 ? 21.135 -0.160 4.685 1.00 54.91 87 MET A O 1
ATOM 652 N N . LYS A 1 88 ? 21.074 -2.408 4.864 1.00 52.19 88 LYS A N 1
ATOM 653 C CA . LYS A 1 88 ? 22.515 -2.586 5.040 1.00 52.19 88 LYS A CA 1
ATOM 654 C C . LYS A 1 88 ? 23.184 -2.585 3.674 1.00 52.19 88 LYS A C 1
ATOM 656 O O . LYS A 1 88 ? 22.917 -3.467 2.858 1.00 52.19 88 LYS A O 1
ATOM 661 N N . THR A 1 89 ? 24.044 -1.606 3.422 1.00 54.06 89 THR A N 1
ATOM 662 C CA . THR A 1 89 ? 24.927 -1.637 2.253 1.00 54.06 89 THR A CA 1
ATOM 663 C C . THR A 1 89 ? 26.075 -2.621 2.497 1.00 54.06 89 THR A C 1
ATOM 665 O O . THR A 1 89 ? 26.469 -2.866 3.638 1.00 54.06 89 THR A O 1
ATOM 668 N N . ALA A 1 90 ? 26.638 -3.191 1.426 1.00 52.59 90 ALA A N 1
ATOM 669 C CA . ALA A 1 90 ? 27.754 -4.143 1.497 1.00 52.59 90 ALA A CA 1
ATOM 670 C C . ALA A 1 90 ? 29.042 -3.564 2.135 1.00 52.59 90 ALA A C 1
ATOM 672 O O . ALA A 1 90 ? 29.970 -4.318 2.412 1.00 52.59 90 ALA A O 1
ATOM 673 N N . GLY A 1 91 ? 29.092 -2.248 2.384 1.00 51.69 91 GLY A N 1
ATOM 674 C CA . GLY A 1 91 ? 30.191 -1.545 3.053 1.00 51.69 91 GLY A CA 1
ATOM 675 C C . GLY A 1 91 ? 30.016 -1.327 4.561 1.00 51.69 91 GLY A C 1
ATOM 676 O O . GLY A 1 91 ? 30.892 -0.729 5.173 1.00 51.69 91 GLY A O 1
ATOM 677 N N . GLY A 1 92 ? 28.922 -1.793 5.178 1.00 53.66 92 GLY A N 1
ATOM 678 C CA . GLY A 1 92 ? 28.716 -1.668 6.628 1.00 53.66 92 GLY A CA 1
ATOM 679 C C . GLY A 1 92 ? 28.147 -0.326 7.104 1.00 53.66 92 GLY A C 1
ATOM 680 O O . GLY A 1 92 ? 27.971 -0.156 8.307 1.00 53.66 92 GLY A O 1
ATOM 681 N N . GLU A 1 93 ? 27.803 0.593 6.196 1.00 52.12 93 GLU A N 1
ATOM 682 C CA . GLU A 1 93 ? 27.066 1.812 6.540 1.00 52.12 93 GLU A CA 1
ATOM 683 C C . GLU A 1 93 ? 25.552 1.574 6.437 1.00 52.12 93 GLU A C 1
ATOM 685 O O . GLU A 1 93 ? 25.028 1.168 5.388 1.00 52.12 93 GLU A O 1
ATOM 690 N N . ASP A 1 94 ? 24.853 1.813 7.551 1.00 53.81 94 ASP A N 1
ATOM 691 C CA . ASP A 1 94 ? 23.394 1.816 7.632 1.00 53.81 94 ASP A CA 1
ATOM 692 C C . ASP A 1 94 ? 22.863 3.090 6.963 1.00 53.81 94 ASP A C 1
ATOM 694 O O . ASP A 1 94 ? 22.764 4.155 7.577 1.00 53.81 94 ASP A O 1
ATOM 698 N N . VAL A 1 95 ? 22.494 2.985 5.685 1.00 57.50 95 VAL A N 1
ATOM 699 C CA . VAL A 1 95 ? 21.766 4.062 5.009 1.00 57.50 95 VAL A CA 1
ATOM 700 C C . VAL A 1 95 ? 20.317 3.993 5.485 1.00 57.50 95 VAL A C 1
ATOM 702 O O . VAL A 1 95 ? 19.497 3.210 4.999 1.00 57.50 95 VAL A O 1
ATOM 705 N N . THR A 1 96 ? 20.019 4.790 6.506 1.00 52.94 96 THR A N 1
ATOM 706 C CA . THR A 1 96 ? 18.669 4.973 7.037 1.00 52.94 96 THR A CA 1
ATOM 707 C C . THR A 1 96 ? 17.912 5.971 6.156 1.00 52.94 96 THR A C 1
ATOM 709 O O . THR A 1 96 ? 18.433 7.028 5.811 1.00 52.94 96 THR A O 1
ATOM 712 N N . GLY A 1 97 ? 16.691 5.624 5.736 1.00 56.16 97 GLY A N 1
ATOM 713 C CA . GLY A 1 97 ? 15.820 6.525 4.962 1.00 56.16 97 GLY A CA 1
ATOM 714 C C . GLY A 1 97 ? 15.642 6.181 3.480 1.00 56.16 97 GLY A C 1
ATOM 715 O O . GLY A 1 97 ? 14.962 6.921 2.773 1.00 56.16 97 GLY A O 1
ATOM 716 N N . VAL A 1 98 ? 16.182 5.055 2.998 1.00 57.94 98 VAL A N 1
ATOM 717 C CA . VAL A 1 98 ? 15.923 4.582 1.626 1.00 57.94 98 VAL A CA 1
ATOM 718 C C . VAL A 1 98 ? 14.861 3.488 1.642 1.00 57.94 98 VAL A C 1
ATOM 720 O O . VAL A 1 98 ? 15.108 2.344 2.035 1.00 57.94 98 VAL A O 1
ATOM 723 N N . LEU A 1 99 ? 13.666 3.832 1.161 1.00 62.88 99 LEU A N 1
ATOM 724 C CA . LEU A 1 99 ? 12.614 2.860 0.904 1.00 62.88 99 LEU A CA 1
ATOM 725 C C . LEU A 1 99 ? 12.998 2.031 -0.325 1.00 62.88 99 LEU A C 1
ATOM 727 O O . LEU A 1 99 ? 12.966 2.496 -1.462 1.00 62.88 99 LEU A O 1
ATOM 731 N N . SER A 1 100 ? 13.400 0.788 -0.090 1.00 65.62 100 SER A N 1
ATOM 732 C CA . SER A 1 100 ? 13.812 -0.087 -1.181 1.00 65.62 100 SER A CA 1
ATOM 733 C C . SER A 1 100 ? 12.601 -0.667 -1.879 1.00 65.62 100 SER A C 1
ATOM 735 O O . SER A 1 100 ? 11.801 -1.372 -1.264 1.00 65.62 100 SER A O 1
ATOM 737 N N . LEU A 1 101 ? 12.520 -0.427 -3.185 1.00 67.31 101 LEU A N 1
ATOM 738 C CA . LEU A 1 101 ? 11.515 -1.006 -4.078 1.00 67.31 101 LEU A CA 1
ATOM 739 C C . LEU A 1 101 ? 11.475 -2.546 -4.019 1.00 67.31 101 LEU A C 1
ATOM 741 O O . LEU A 1 101 ? 10.454 -3.152 -4.322 1.00 67.31 101 LEU A O 1
ATOM 745 N N . ASP A 1 102 ? 12.557 -3.186 -3.574 1.00 68.38 102 ASP A N 1
ATOM 746 C CA . ASP A 1 102 ? 12.628 -4.630 -3.320 1.00 68.38 102 ASP A CA 1
ATOM 747 C C . ASP A 1 102 ? 11.794 -5.068 -2.097 1.00 68.38 102 ASP A C 1
ATOM 749 O O . ASP A 1 102 ? 11.164 -6.127 -2.105 1.00 68.38 102 ASP A O 1
ATOM 753 N N . ARG A 1 103 ? 11.730 -4.224 -1.057 1.00 68.81 103 ARG A N 1
ATOM 754 C CA . ARG A 1 103 ? 10.911 -4.457 0.145 1.00 68.81 103 ARG A CA 1
ATOM 755 C C . ARG A 1 103 ? 9.460 -4.062 -0.072 1.00 68.81 103 ARG A C 1
ATOM 757 O O . ARG A 1 103 ? 8.582 -4.754 0.422 1.00 68.81 103 ARG A O 1
ATOM 764 N N . LEU A 1 104 ? 9.221 -3.002 -0.843 1.00 73.19 104 LEU A N 1
ATOM 765 C CA . LEU A 1 104 ? 7.876 -2.645 -1.293 1.00 73.19 104 LEU A CA 1
ATOM 766 C C . LEU A 1 104 ? 7.330 -3.620 -2.347 1.00 73.19 104 LEU A C 1
ATOM 768 O O . LEU A 1 104 ? 6.128 -3.697 -2.533 1.00 73.19 104 LEU A O 1
ATOM 772 N N . GLY A 1 105 ? 8.179 -4.394 -3.018 1.00 73.31 105 GLY A N 1
ATOM 773 C CA . GLY A 1 105 ? 7.751 -5.415 -3.970 1.00 73.31 105 GLY A CA 1
ATOM 774 C C . GLY A 1 105 ? 7.420 -6.754 -3.307 1.00 73.31 105 GLY A C 1
ATOM 775 O O . GLY A 1 105 ? 6.702 -6.845 -2.311 1.00 73.31 105 GLY A O 1
ATOM 776 N N . ALA A 1 106 ? 7.978 -7.829 -3.866 1.00 66.69 106 ALA A N 1
ATOM 777 C CA . ALA A 1 106 ? 7.646 -9.203 -3.495 1.00 66.69 106 ALA A CA 1
ATOM 778 C C . ALA A 1 106 ? 7.998 -9.573 -2.041 1.00 66.69 106 ALA A C 1
ATOM 780 O O . ALA A 1 106 ? 7.290 -10.375 -1.433 1.00 66.69 106 ALA A O 1
ATOM 781 N N . LYS A 1 107 ? 9.061 -8.997 -1.456 1.00 75.00 107 LYS A N 1
ATOM 782 C CA . LYS A 1 107 ? 9.499 -9.374 -0.098 1.00 75.00 107 LYS A CA 1
ATOM 783 C C . LYS A 1 107 ? 8.561 -8.874 1.002 1.00 75.00 107 LYS A C 1
ATOM 785 O O . LYS A 1 107 ? 8.401 -9.564 2.003 1.00 75.00 107 LYS A O 1
ATOM 790 N N . GLY A 1 108 ? 7.957 -7.697 0.835 1.00 75.56 108 GLY A N 1
ATOM 791 C CA . GLY A 1 108 ? 7.022 -7.126 1.810 1.00 75.56 108 GLY A CA 1
ATOM 792 C C . GLY A 1 108 ? 5.569 -7.522 1.576 1.00 75.56 108 GLY A C 1
ATOM 793 O O . GLY A 1 108 ? 4.769 -7.435 2.500 1.00 75.56 108 GLY A O 1
ATOM 794 N N . MET A 1 109 ? 5.220 -8.001 0.379 1.00 82.88 109 MET A N 1
ATOM 795 C CA . MET A 1 109 ? 3.834 -8.292 0.001 1.00 82.88 109 MET A CA 1
ATOM 796 C C . MET A 1 109 ? 3.160 -9.317 0.921 1.00 82.88 109 MET A C 1
ATOM 798 O O . MET A 1 109 ? 2.032 -9.101 1.351 1.00 82.88 109 MET A O 1
ATOM 802 N N . PHE A 1 110 ? 3.852 -10.404 1.276 1.00 83.69 110 PHE A N 1
ATOM 803 C CA . PHE A 1 110 ? 3.269 -11.445 2.127 1.00 83.69 110 PHE A CA 1
ATOM 804 C C . PHE A 1 110 ? 2.956 -10.938 3.543 1.00 83.69 110 PHE A C 1
ATOM 806 O O . PHE A 1 110 ? 1.840 -11.106 4.030 1.00 83.69 110 PHE A O 1
ATOM 813 N N . ILE A 1 111 ? 3.918 -10.260 4.181 1.00 86.00 111 ILE A N 1
ATOM 814 C CA . ILE A 1 111 ? 3.714 -9.656 5.507 1.00 86.00 111 ILE A CA 1
ATOM 815 C C . ILE A 1 111 ? 2.661 -8.539 5.437 1.00 86.00 111 ILE A C 1
ATOM 817 O O . ILE A 1 111 ? 1.845 -8.398 6.345 1.00 86.00 111 ILE A O 1
ATOM 821 N N . GLY A 1 112 ? 2.658 -7.775 4.340 1.00 86.38 112 GLY A N 1
ATOM 822 C CA . GLY A 1 112 ? 1.752 -6.659 4.110 1.00 86.38 112 GLY A CA 1
ATOM 823 C C . GLY A 1 112 ? 0.301 -7.088 3.977 1.00 86.38 112 GLY A C 1
ATOM 824 O O . GLY A 1 112 ? -0.556 -6.442 4.565 1.00 86.38 112 GLY A O 1
ATOM 825 N N . MET A 1 113 ? 0.016 -8.198 3.291 1.00 88.19 113 MET A N 1
ATOM 826 C CA . MET A 1 113 ? -1.347 -8.738 3.207 1.00 88.19 113 MET A CA 1
ATOM 827 C C . MET A 1 113 ? -1.890 -9.106 4.589 1.00 88.19 113 MET A C 1
ATOM 829 O O . MET A 1 113 ? -2.986 -8.689 4.949 1.00 88.19 113 MET A O 1
ATOM 833 N N . ILE A 1 114 ? -1.103 -9.824 5.397 1.00 89.69 114 ILE A N 1
ATOM 834 C CA . ILE A 1 114 ? -1.506 -10.216 6.758 1.00 89.69 114 ILE A CA 1
ATOM 835 C C . ILE A 1 114 ? -1.767 -8.972 7.619 1.00 89.69 114 ILE A C 1
ATOM 837 O O . ILE A 1 114 ? -2.783 -8.887 8.308 1.00 89.69 114 ILE A O 1
ATOM 841 N N . ALA A 1 115 ? -0.870 -7.989 7.546 1.00 90.00 115 ALA A N 1
ATOM 842 C CA . ALA A 1 115 ? -0.999 -6.734 8.271 1.00 90.00 115 ALA A CA 1
ATOM 843 C C . ALA A 1 115 ? -2.203 -5.896 7.832 1.00 90.00 115 ALA A C 1
ATOM 845 O O . ALA A 1 115 ? -2.865 -5.305 8.681 1.00 90.00 115 ALA A O 1
ATOM 846 N N . ALA A 1 116 ? -2.484 -5.848 6.529 1.00 90.19 116 ALA A N 1
ATOM 847 C CA . ALA A 1 116 ? -3.618 -5.133 5.960 1.00 90.19 116 ALA A CA 1
ATOM 848 C C . ALA A 1 116 ? -4.945 -5.752 6.407 1.00 90.19 116 ALA A C 1
ATOM 850 O O . ALA A 1 116 ? -5.832 -5.021 6.831 1.00 90.19 116 ALA A O 1
ATOM 851 N N . PHE A 1 117 ? -5.060 -7.084 6.406 1.00 89.88 117 PHE A N 1
ATOM 852 C CA . PHE A 1 117 ? -6.245 -7.760 6.941 1.00 89.88 117 PHE A CA 1
ATOM 853 C C . PHE A 1 117 ? -6.451 -7.459 8.426 1.00 89.88 117 PHE A C 1
ATOM 855 O O . PHE A 1 117 ? -7.543 -7.070 8.819 1.00 89.88 117 PHE A O 1
ATOM 862 N N . LEU A 1 118 ? -5.405 -7.583 9.250 1.00 91.00 118 LEU A N 1
ATOM 863 C CA . LEU A 1 118 ? -5.492 -7.291 10.685 1.00 91.00 118 LEU A CA 1
ATOM 864 C C . LEU A 1 118 ? -5.846 -5.825 10.962 1.00 91.00 118 LEU A C 1
ATOM 866 O O . LEU A 1 118 ? -6.724 -5.547 11.772 1.00 91.00 118 LEU A O 1
ATOM 870 N N . ALA A 1 119 ? -5.168 -4.888 10.301 1.00 90.38 119 ALA A N 1
ATOM 871 C CA . ALA A 1 119 ? -5.395 -3.459 10.491 1.00 90.38 119 ALA A CA 1
ATOM 872 C C . ALA A 1 119 ? -6.775 -3.026 9.982 1.00 90.38 119 ALA A C 1
ATOM 874 O O . ALA A 1 119 ? -7.456 -2.254 10.654 1.00 90.38 119 ALA A O 1
ATOM 875 N N . GLY A 1 120 ? -7.197 -3.552 8.830 1.00 89.00 120 GLY A N 1
ATOM 876 C CA . GLY A 1 120 ? -8.532 -3.344 8.288 1.00 89.00 120 GLY A CA 1
ATOM 877 C C . GLY A 1 120 ? -9.609 -3.899 9.219 1.00 89.00 120 GLY A C 1
ATOM 878 O O . GLY A 1 120 ? -10.544 -3.177 9.540 1.00 89.00 120 GLY A O 1
ATOM 879 N N . GLU A 1 121 ? -9.455 -5.123 9.728 1.00 87.94 121 GLU A N 1
ATOM 880 C CA . GLU A 1 121 ? -10.425 -5.738 10.646 1.00 87.94 121 GLU A CA 1
ATOM 881 C C . GLU A 1 121 ? -10.536 -4.956 11.964 1.00 87.94 121 GLU A C 1
ATOM 883 O O . GLU A 1 121 ? -11.635 -4.749 12.468 1.00 87.94 121 GLU A O 1
ATOM 888 N N . ILE A 1 122 ? -9.411 -4.466 12.501 1.00 89.31 122 ILE A N 1
ATOM 889 C CA . ILE A 1 122 ? -9.397 -3.602 13.693 1.00 89.31 122 ILE A CA 1
ATOM 890 C C . ILE A 1 122 ? -10.087 -2.261 13.416 1.00 89.31 122 ILE A C 1
ATOM 892 O O . ILE A 1 122 ? -10.742 -1.731 14.303 1.00 89.31 122 ILE A O 1
ATOM 896 N N . TYR A 1 123 ? -9.935 -1.701 12.215 1.00 88.19 123 TYR A N 1
ATOM 897 C CA . TYR A 1 123 ? -10.579 -0.442 11.841 1.00 88.19 123 TYR A CA 1
ATOM 898 C C . TYR A 1 123 ? -12.096 -0.583 11.633 1.00 88.19 123 TYR A C 1
ATOM 900 O O . TYR A 1 123 ? -12.846 0.335 11.950 1.00 88.19 123 TYR A O 1
ATOM 908 N N . CYS A 1 124 ? -12.550 -1.713 11.085 1.00 81.12 124 CYS A N 1
ATOM 909 C CA . CYS A 1 124 ? -13.967 -1.948 10.784 1.00 81.12 124 CYS A CA 1
ATOM 910 C C . CYS A 1 124 ? -14.814 -2.291 12.012 1.00 81.12 124 CYS A C 1
ATOM 912 O O . CYS A 1 124 ? -16.040 -2.314 11.916 1.00 81.12 124 CYS A O 1
ATOM 914 N N . ARG A 1 125 ? -14.165 -2.631 13.123 1.00 78.44 125 ARG A N 1
ATOM 915 C CA . ARG A 1 125 ? -14.785 -3.155 14.333 1.00 78.44 125 ARG A CA 1
ATOM 916 C C . ARG A 1 125 ? -14.916 -2.078 15.401 1.00 78.44 125 ARG A C 1
ATOM 918 O O . ARG A 1 125 ? -15.982 -2.063 16.053 1.00 78.44 125 ARG A O 1
#

InterPro domains:
  IPR003352 Phosphotransferase system, EIIC [PF02378] (11-125)
  IPR051088 Bacterial PTS System Sugar-Specific EIIC/EIIB [PTHR33989] (9-123)

Foldseek 3Di:
DVVVVVVVLVVVLVVLVVVLPDPPDDPVCSVVSCVVSVVVNLLCQLQVLLCLLLVLQLVLLVVLVHHSNVRSVQLNVQLVVVQAQWDQDPVRDTPGRHDDSVCSHDVSNVVSNVSSNVRSVVVSD